Protein AF-A0A820BJ23-F1 (afdb_monomer)

pLDDT: mean 75.38, std 20.12, range [37.47, 98.12]

Mean predicted aligned error: 16.19 Å

Sequence (103 aa):
ICQRACKLAIRELIEKEQQRNEQTAMDSDESNPISEIHRGHFEEAMRFARRSVSDDDIRDYEMFSQTLRQSRGFGSQFRFPDQQQPSQGGHRGQNNDDGDLYD

Foldseek 3Di:
DVVQLVVVQVVVLVVVVVVVCVVDVDDDPPDSPRRDRDPVSVVVVVVPDDDPDDPVNVVVVVVCVVVVVVVVVVPPPPDDPPDDDDDDDDDDDDDPPPDDPDD

Solvent-accessible surface area (backbone atoms only — not comparable to full-atom values): 6879 Å² total; per-residue (Å²): 93,67,72,49,16,54,51,49,33,54,48,54,43,52,53,53,50,52,54,47,55,72,73,42,93,62,93,68,94,66,73,81,74,81,68,70,85,51,70,66,32,47,55,62,24,50,78,74,56,73,81,92,70,55,74,66,58,50,50,54,52,52,54,48,55,54,51,54,58,53,53,68,59,74,60,87,78,82,68,75,99,81,69,93,74,83,93,77,82,88,81,93,80,86,80,89,73,93,69,76,97,78,127

Structure (mmCIF, N/CA/C/O backbone):
data_AF-A0A820BJ23-F1
#
_entry.id   AF-A0A820BJ23-F1
#
loop_
_atom_site.group_PDB
_atom_site.id
_atom_site.type_symbol
_atom_site.label_atom_id
_atom_site.label_alt_id
_atom_site.label_comp_id
_atom_site.label_asym_id
_atom_site.label_entity_id
_atom_site.label_seq_id
_atom_site.pdbx_PDB_ins_code
_atom_site.Cartn_x
_atom_site.Cartn_y
_atom_site.Cartn_z
_atom_site.occupancy
_atom_site.B_iso_or_equiv
_atom_site.auth_seq_id
_atom_site.auth_comp_id
_atom_site.auth_asym_id
_atom_site.auth_atom_id
_atom_site.pdbx_PDB_model_num
ATOM 1 N N . ILE A 1 1 ? 1.952 0.416 0.883 1.00 96.56 1 ILE A N 1
ATOM 2 C CA . ILE A 1 1 ? 1.397 0.292 -0.490 1.00 96.56 1 ILE A CA 1
ATOM 3 C C . ILE A 1 1 ? 2.204 1.129 -1.482 1.00 96.56 1 ILE A C 1
ATOM 5 O O . ILE A 1 1 ? 2.893 0.529 -2.296 1.00 96.56 1 ILE A O 1
ATOM 9 N N . CYS A 1 2 ? 2.234 2.463 -1.360 1.00 97.56 2 CYS A N 1
ATOM 10 C CA . CYS A 1 2 ? 2.926 3.353 -2.310 1.00 97.56 2 CYS A CA 1
ATOM 11 C C . CYS A 1 2 ? 4.392 2.974 -2.559 1.00 97.56 2 CYS A C 1
ATOM 13 O O . CYS A 1 2 ? 4.780 2.765 -3.697 1.00 97.56 2 CYS A O 1
ATOM 15 N N . GLN A 1 3 ? 5.182 2.745 -1.502 1.00 97.69 3 GLN A N 1
ATOM 16 C CA . GLN A 1 3 ? 6.583 2.313 -1.643 1.00 97.69 3 GLN A CA 1
ATOM 17 C C . GLN A 1 3 ? 6.750 1.043 -2.493 1.00 97.69 3 GLN A C 1
ATOM 19 O O . GLN A 1 3 ? 7.751 0.879 -3.183 1.00 97.69 3 GLN A O 1
ATOM 24 N N . ARG A 1 4 ? 5.793 0.110 -2.420 1.00 97.81 4 ARG A N 1
ATOM 25 C CA . ARG A 1 4 ? 5.842 -1.142 -3.180 1.00 97.81 4 ARG A CA 1
ATOM 26 C C . ARG A 1 4 ? 5.453 -0.914 -4.638 1.00 97.81 4 ARG A C 1
ATOM 28 O O . ARG A 1 4 ? 6.148 -1.428 -5.501 1.00 97.81 4 ARG A O 1
ATOM 35 N N . ALA A 1 5 ? 4.433 -0.097 -4.894 1.00 97.25 5 ALA A N 1
ATOM 36 C CA . ALA A 1 5 ? 4.061 0.320 -6.244 1.00 97.25 5 ALA A CA 1
ATOM 37 C C . ALA A 1 5 ? 5.208 1.078 -6.940 1.00 97.25 5 ALA A C 1
ATOM 39 O O . ALA A 1 5 ? 5.591 0.707 -8.043 1.00 97.25 5 ALA A O 1
ATOM 40 N N . CYS A 1 6 ? 5.840 2.049 -6.264 1.00 96.12 6 CYS A N 1
ATOM 41 C CA . CYS A 1 6 ? 6.998 2.772 -6.805 1.00 96.12 6 CYS A CA 1
ATOM 42 C C . CYS A 1 6 ? 8.158 1.825 -7.140 1.00 96.12 6 CYS A C 1
ATOM 44 O O . CYS A 1 6 ? 8.781 1.955 -8.186 1.00 96.12 6 CYS A O 1
ATOM 46 N N . LYS A 1 7 ? 8.440 0.842 -6.273 1.00 96.56 7 LYS A N 1
ATOM 47 C CA . LYS A 1 7 ? 9.487 -0.157 -6.539 1.00 96.56 7 LYS A CA 1
ATOM 48 C C . LYS A 1 7 ? 9.182 -1.030 -7.755 1.00 96.56 7 LYS A C 1
ATOM 50 O O . LYS A 1 7 ? 10.112 -1.376 -8.473 1.00 96.56 7 LYS A O 1
ATOM 55 N N . LEU A 1 8 ? 7.919 -1.399 -7.969 1.00 95.56 8 LEU A N 1
ATOM 56 C CA . LEU A 1 8 ? 7.517 -2.158 -9.155 1.00 95.56 8 LEU A CA 1
ATOM 57 C C . LEU A 1 8 ? 7.689 -1.325 -10.430 1.00 95.56 8 LEU A C 1
ATOM 59 O O . LEU A 1 8 ? 8.266 -1.832 -11.382 1.00 95.56 8 LEU A O 1
ATOM 63 N N . ALA A 1 9 ? 7.305 -0.047 -10.404 1.00 94.50 9 ALA A N 1
ATOM 64 C CA . ALA A 1 9 ? 7.498 0.857 -11.539 1.00 94.50 9 ALA A CA 1
ATOM 65 C C . ALA A 1 9 ? 8.982 1.047 -11.894 1.00 94.50 9 ALA A C 1
ATOM 67 O O . ALA A 1 9 ? 9.364 0.931 -13.052 1.00 94.50 9 ALA A O 1
ATOM 68 N N . ILE A 1 10 ? 9.843 1.252 -10.889 1.00 93.81 10 ILE A N 1
ATOM 69 C CA . ILE A 1 10 ? 11.297 1.362 -11.102 1.00 93.81 10 ILE A CA 1
ATOM 70 C C . ILE A 1 10 ? 11.866 0.065 -11.687 1.00 93.81 10 ILE A C 1
ATOM 72 O O . ILE A 1 10 ? 12.720 0.111 -12.566 1.00 93.81 10 ILE A O 1
ATOM 76 N N . ARG A 1 11 ? 11.402 -1.096 -11.211 1.00 94.12 11 ARG A N 1
ATOM 77 C CA . ARG A 1 11 ? 11.832 -2.386 -11.759 1.00 94.12 11 ARG A CA 1
ATOM 78 C C . ARG A 1 11 ? 11.443 -2.520 -13.233 1.00 94.12 11 ARG A C 1
ATOM 80 O O . ARG A 1 11 ? 12.300 -2.868 -14.034 1.00 94.12 11 ARG A O 1
ATOM 87 N N . GLU A 1 12 ? 10.198 -2.200 -13.581 1.00 91.56 12 GLU A N 1
ATOM 88 C CA . GLU A 1 12 ? 9.718 -2.240 -14.968 1.00 91.56 12 GLU A CA 1
ATOM 89 C C . GLU A 1 12 ? 10.529 -1.307 -15.881 1.00 91.56 12 GLU A C 1
ATOM 91 O O . GLU A 1 12 ? 10.860 -1.677 -17.006 1.00 91.56 12 GLU A O 1
ATOM 96 N N . LEU A 1 13 ? 10.894 -0.116 -15.395 1.00 89.75 13 LEU A N 1
ATOM 97 C CA . LEU A 1 13 ? 11.736 0.827 -16.135 1.00 89.75 13 LEU A CA 1
ATOM 98 C C . LEU A 1 13 ? 13.116 0.241 -16.460 1.00 89.75 13 LEU A C 1
ATOM 100 O O . LEU A 1 13 ? 13.548 0.313 -17.608 1.00 89.75 13 LEU A O 1
ATOM 104 N N . ILE A 1 14 ? 13.776 -0.366 -15.468 1.00 90.19 14 ILE A N 1
ATOM 105 C CA . ILE A 1 14 ? 15.097 -0.992 -15.635 1.00 90.19 14 ILE A CA 1
ATOM 106 C C . ILE A 1 14 ? 15.016 -2.173 -16.611 1.00 90.19 14 ILE A C 1
ATOM 108 O O . ILE A 1 14 ? 15.872 -2.319 -17.478 1.00 90.19 14 ILE A O 1
ATOM 112 N N . GLU A 1 15 ? 13.980 -3.007 -16.503 1.00 89.44 15 GLU A N 1
ATOM 113 C CA . GLU A 1 15 ? 13.777 -4.153 -17.400 1.00 89.44 15 GLU A CA 1
ATOM 114 C C . GLU A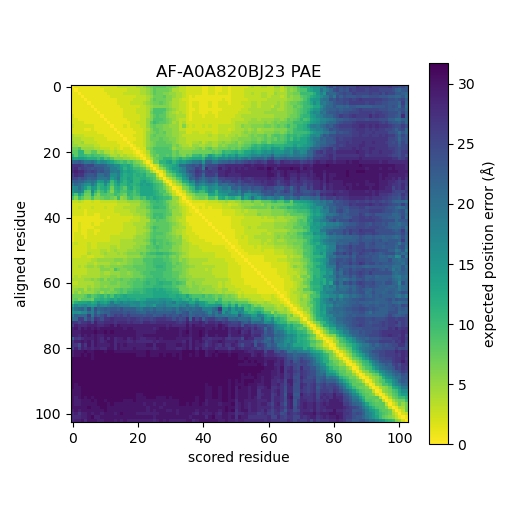 1 15 ? 13.544 -3.699 -18.851 1.00 89.44 15 GLU A C 1
ATOM 116 O O . GLU A 1 15 ? 14.139 -4.248 -19.779 1.00 89.44 15 GLU A O 1
ATOM 121 N N . LYS A 1 16 ? 12.744 -2.645 -19.057 1.00 85.12 16 LYS A N 1
ATOM 122 C CA . LYS A 1 16 ? 12.529 -2.038 -20.382 1.00 85.12 16 LYS A CA 1
ATOM 123 C C . LYS A 1 16 ? 13.803 -1.429 -20.964 1.00 85.12 16 LYS A C 1
ATOM 125 O O . LYS A 1 16 ? 14.017 -1.510 -22.172 1.00 85.12 16 LYS A O 1
ATOM 130 N N . GLU A 1 17 ? 14.630 -0.802 -20.132 1.00 84.25 17 GLU A N 1
ATOM 131 C CA . GLU A 1 17 ? 15.927 -0.258 -20.543 1.00 84.25 17 GLU A CA 1
ATOM 132 C C . GLU A 1 17 ? 16.886 -1.369 -20.989 1.00 84.25 17 GLU A C 1
ATOM 134 O O . GLU A 1 17 ? 17.456 -1.289 -22.078 1.00 84.25 17 GLU A O 1
ATOM 139 N N . GLN A 1 18 ? 17.002 -2.445 -20.205 1.00 85.38 18 GLN A N 1
ATOM 140 C CA . GLN A 1 18 ? 17.828 -3.605 -20.556 1.00 85.38 18 GLN A CA 1
ATOM 141 C C . GLN A 1 18 ? 17.366 -4.255 -21.864 1.00 85.38 18 GLN A C 1
ATOM 143 O O . GLN A 1 18 ? 18.180 -4.483 -22.757 1.00 85.38 18 GLN A O 1
ATOM 148 N N . GLN A 1 19 ? 16.057 -4.469 -22.025 1.00 82.94 19 GLN A N 1
ATOM 149 C CA . GLN A 1 19 ? 15.496 -5.071 -23.234 1.00 82.94 19 GLN A CA 1
ATOM 150 C C . GLN A 1 19 ? 15.739 -4.218 -24.489 1.00 82.94 19 GLN A C 1
ATOM 152 O O . GLN A 1 19 ? 16.014 -4.761 -25.561 1.00 82.94 19 GLN A O 1
ATOM 157 N N . ARG A 1 20 ? 15.676 -2.883 -24.371 1.00 77.75 20 ARG A N 1
ATOM 158 C CA . ARG A 1 20 ? 16.014 -1.966 -25.472 1.00 77.75 20 ARG A CA 1
ATOM 159 C C . ARG A 1 20 ? 17.489 -2.084 -25.852 1.00 77.75 20 ARG A C 1
ATOM 161 O O . ARG A 1 20 ? 17.811 -2.206 -27.031 1.00 77.75 20 ARG A O 1
ATOM 168 N N . ASN A 1 21 ? 18.376 -2.099 -24.861 1.00 76.62 21 ASN A N 1
ATOM 169 C CA . ASN A 1 21 ? 19.816 -2.211 -25.085 1.00 76.62 21 ASN A CA 1
ATOM 170 C C . ASN A 1 21 ? 20.210 -3.550 -25.747 1.00 76.62 21 ASN A C 1
ATOM 172 O O . ASN A 1 21 ? 21.145 -3.601 -26.539 1.00 76.62 21 ASN A O 1
ATOM 176 N N . GLU A 1 22 ? 19.473 -4.629 -25.470 1.00 76.94 22 GLU A N 1
ATOM 177 C CA . GLU A 1 22 ? 19.667 -5.937 -26.114 1.00 76.94 22 GLU A CA 1
ATOM 178 C C . GLU A 1 22 ? 19.146 -5.993 -27.563 1.00 76.94 22 GLU A C 1
ATOM 180 O O . GLU A 1 22 ? 19.704 -6.716 -28.389 1.00 76.94 22 GLU A O 1
ATOM 185 N N . GLN A 1 23 ? 18.084 -5.247 -27.895 1.00 68.62 23 GLN A N 1
ATOM 186 C CA . GLN A 1 23 ? 17.454 -5.263 -29.227 1.00 68.62 23 GLN A CA 1
ATOM 187 C C . GLN A 1 23 ? 18.086 -4.287 -30.228 1.00 68.62 23 GLN A C 1
ATOM 189 O O . GLN A 1 23 ? 18.049 -4.535 -31.433 1.00 68.62 23 GLN A O 1
ATOM 194 N N . THR A 1 24 ? 18.698 -3.204 -29.754 1.00 61.88 24 THR A N 1
ATOM 195 C CA . THR A 1 24 ? 19.405 -2.222 -30.588 1.00 61.88 24 THR A CA 1
ATOM 196 C C . THR A 1 24 ? 20.875 -2.179 -30.189 1.00 61.88 24 THR A C 1
ATOM 198 O O . THR A 1 24 ? 21.254 -1.468 -29.270 1.00 61.88 24 THR A O 1
ATOM 201 N N . ALA A 1 25 ? 21.731 -2.914 -30.910 1.00 59.00 25 ALA A N 1
ATOM 202 C CA . ALA A 1 25 ? 23.189 -2.906 -30.718 1.00 59.00 25 ALA A CA 1
ATOM 203 C C . ALA A 1 25 ? 23.879 -1.582 -31.130 1.00 59.00 25 ALA A C 1
ATOM 205 O O . ALA A 1 25 ? 25.101 -1.537 -31.260 1.00 59.00 25 ALA A O 1
ATOM 206 N N . MET A 1 26 ? 23.122 -0.513 -31.380 1.00 57.62 26 MET A N 1
ATOM 207 C CA . MET A 1 26 ? 23.645 0.796 -31.750 1.00 57.62 26 MET A CA 1
ATOM 208 C C . MET A 1 26 ? 22.773 1.897 -31.156 1.00 57.62 26 MET A C 1
ATOM 210 O O . MET A 1 26 ? 21.619 2.061 -31.542 1.00 57.62 26 MET A O 1
ATOM 214 N N . ASP A 1 27 ? 23.379 2.603 -30.208 1.00 55.06 27 ASP A N 1
ATOM 215 C CA . ASP A 1 27 ? 23.354 4.055 -30.049 1.00 55.06 27 ASP A CA 1
ATOM 216 C C . ASP A 1 27 ? 22.067 4.741 -30.530 1.00 55.06 27 ASP A C 1
ATOM 218 O O . ASP A 1 27 ? 21.953 5.222 -31.659 1.00 55.06 27 ASP A O 1
ATOM 222 N N . SER A 1 28 ? 21.086 4.798 -29.637 1.00 51.72 28 SER A N 1
ATOM 223 C CA . SER A 1 28 ? 20.068 5.830 -29.705 1.00 51.72 28 SER A CA 1
ATOM 224 C C . SER A 1 28 ? 20.029 6.511 -28.349 1.00 51.72 28 SER A C 1
ATOM 226 O O . SER A 1 28 ? 19.539 5.944 -27.373 1.00 51.72 28 SER A O 1
ATOM 228 N N . ASP A 1 29 ? 20.552 7.735 -28.301 1.00 56.06 29 ASP A N 1
ATOM 229 C CA . ASP A 1 29 ? 20.446 8.710 -27.203 1.00 56.06 29 ASP A CA 1
ATOM 230 C C . ASP A 1 29 ? 18.983 9.203 -27.039 1.00 56.06 29 ASP A C 1
ATOM 232 O O . ASP A 1 29 ? 18.687 10.357 -26.724 1.00 56.06 29 ASP A O 1
ATOM 236 N N . GLU A 1 30 ? 18.025 8.322 -27.346 1.00 56.94 30 GLU A N 1
ATOM 237 C CA . GLU A 1 30 ? 16.599 8.566 -27.297 1.00 56.94 30 GLU A CA 1
ATOM 238 C C . GLU A 1 30 ? 16.174 8.465 -25.833 1.00 56.94 30 GLU A C 1
ATOM 240 O O . GLU A 1 30 ? 16.183 7.394 -25.218 1.00 56.94 30 GLU A O 1
ATOM 245 N N . SER A 1 31 ? 15.895 9.644 -25.272 1.00 58.09 31 SER A N 1
ATOM 246 C CA . SER A 1 31 ? 15.519 9.892 -23.882 1.00 58.09 31 SER A CA 1
ATOM 247 C C . SER A 1 31 ? 14.740 8.724 -23.278 1.00 58.09 31 SER A C 1
ATOM 249 O O . SER A 1 31 ? 13.643 8.405 -23.735 1.00 58.09 31 SER A O 1
ATOM 251 N N . ASN A 1 32 ? 15.308 8.088 -22.244 1.00 61.31 32 ASN A N 1
ATOM 252 C CA . ASN A 1 32 ? 14.617 7.068 -21.460 1.00 61.31 32 ASN A CA 1
ATOM 253 C C . ASN A 1 32 ? 13.261 7.631 -21.001 1.00 61.31 32 ASN A C 1
ATOM 255 O O . ASN A 1 32 ? 13.248 8.535 -20.158 1.00 61.31 32 ASN A O 1
ATOM 259 N N . PRO A 1 33 ? 12.124 7.140 -21.530 1.00 65.94 33 PRO A N 1
ATOM 260 C CA . PRO A 1 33 ? 10.833 7.659 -21.127 1.00 65.94 33 PRO A CA 1
ATOM 261 C C . PRO A 1 33 ? 10.651 7.348 -19.644 1.00 65.94 33 PRO A C 1
ATOM 263 O O . PRO A 1 33 ? 10.793 6.201 -19.215 1.00 65.94 33 PRO A O 1
ATOM 266 N N . ILE A 1 34 ? 10.366 8.380 -18.850 1.00 65.44 34 ILE A N 1
ATOM 267 C CA . ILE A 1 34 ? 10.061 8.222 -17.429 1.00 65.44 34 ILE A CA 1
ATOM 268 C C . ILE A 1 34 ? 8.870 7.264 -17.328 1.00 65.44 34 ILE A C 1
ATOM 270 O O . ILE A 1 34 ? 7.791 7.561 -17.838 1.00 65.44 34 ILE A O 1
ATOM 274 N N . SER A 1 35 ? 9.053 6.109 -16.682 1.00 73.88 35 SER A N 1
ATOM 275 C CA . SER A 1 35 ? 7.935 5.204 -16.420 1.00 73.88 35 SER A CA 1
ATOM 276 C C . SER A 1 35 ? 6.991 5.863 -15.421 1.00 73.88 35 SER A C 1
ATOM 278 O O . SER A 1 35 ? 7.365 6.116 -14.269 1.00 73.88 35 SER A O 1
ATOM 280 N N . GLU A 1 36 ? 5.759 6.112 -15.835 1.00 88.62 36 GLU A N 1
ATOM 281 C CA . GLU A 1 36 ? 4.728 6.575 -14.921 1.00 88.62 36 GLU A CA 1
ATOM 282 C C . GLU A 1 36 ? 4.242 5.434 -14.022 1.00 88.62 36 GLU A C 1
ATOM 284 O O . GLU A 1 36 ? 4.177 4.259 -14.398 1.00 88.62 36 GLU A O 1
ATOM 289 N N . ILE A 1 37 ? 3.851 5.783 -12.798 1.00 94.06 37 ILE A N 1
ATOM 290 C CA . ILE A 1 37 ? 3.245 4.815 -11.891 1.00 94.06 37 ILE A CA 1
ATOM 291 C C . ILE A 1 37 ? 1.775 4.639 -12.282 1.00 94.06 37 ILE A 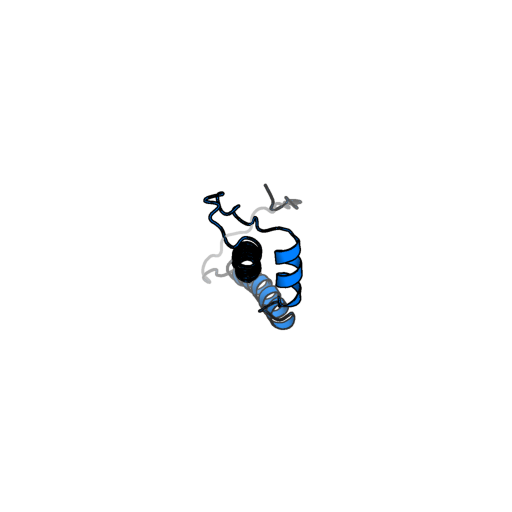C 1
ATOM 293 O O . ILE A 1 37 ? 0.906 5.397 -11.862 1.00 94.06 37 ILE A O 1
ATOM 297 N N . HIS A 1 38 ? 1.488 3.598 -13.057 1.00 94.50 38 HIS A N 1
ATOM 298 C CA . HIS A 1 38 ? 0.123 3.228 -13.435 1.00 94.50 38 HIS A CA 1
ATOM 299 C C . HIS A 1 38 ? -0.613 2.374 -12.386 1.00 94.50 38 HIS A C 1
ATOM 301 O O . HIS A 1 38 ? -0.017 1.824 -11.454 1.00 94.50 38 HIS A O 1
ATOM 307 N N . ARG A 1 39 ? -1.932 2.212 -12.585 1.00 96.50 39 ARG A N 1
ATOM 308 C CA . ARG A 1 39 ? -2.842 1.418 -11.734 1.00 96.50 39 ARG A CA 1
ATOM 309 C C . ARG A 1 39 ? -2.341 -0.009 -11.483 1.00 96.50 39 ARG A C 1
ATOM 311 O O . ARG A 1 39 ? -2.446 -0.485 -10.355 1.00 96.50 39 ARG A O 1
ATOM 318 N N . GLY A 1 40 ? -1.741 -0.656 -12.485 1.00 96.62 40 GLY A N 1
ATOM 319 C CA . GLY A 1 40 ? -1.214 -2.022 -12.366 1.00 96.62 40 GLY A CA 1
ATOM 320 C C . GLY A 1 40 ? -0.191 -2.188 -11.235 1.00 96.62 40 GLY A C 1
ATOM 321 O O . GLY A 1 40 ? -0.243 -3.165 -10.490 1.00 96.62 40 GLY A O 1
ATOM 322 N N . HIS A 1 41 ? 0.667 -1.187 -11.007 1.00 97.19 41 HIS A N 1
ATOM 323 C CA . HIS A 1 41 ? 1.624 -1.208 -9.895 1.00 97.19 41 HIS A CA 1
ATOM 324 C C . HIS A 1 41 ? 0.934 -1.208 -8.532 1.00 97.19 41 HIS A C 1
ATOM 326 O O . HIS A 1 41 ? 1.405 -1.846 -7.590 1.00 97.19 41 HIS A O 1
ATOM 332 N N . PHE A 1 42 ? -0.181 -0.484 -8.414 1.00 98.12 42 PHE A N 1
ATOM 333 C CA . PHE A 1 42 ? -0.969 -0.441 -7.189 1.00 98.12 42 PHE A CA 1
ATOM 334 C C . PHE A 1 42 ? -1.767 -1.725 -6.983 1.00 98.12 42 PHE A C 1
ATOM 336 O O . PHE A 1 42 ? -1.828 -2.198 -5.854 1.00 98.12 42 PHE A O 1
ATOM 343 N N . GLU A 1 43 ? -2.315 -2.326 -8.039 1.00 97.94 43 GLU A N 1
ATOM 344 C CA . GLU A 1 43 ? -2.995 -3.626 -7.957 1.00 97.94 43 GLU A CA 1
ATOM 345 C C . GLU A 1 43 ? -2.051 -4.718 -7.445 1.00 97.94 43 GLU A C 1
ATOM 347 O O . GLU A 1 43 ? -2.363 -5.417 -6.477 1.00 97.94 43 GLU A O 1
ATOM 352 N N . GLU A 1 44 ? -0.853 -4.808 -8.023 1.00 97.12 44 GLU A N 1
ATOM 353 C CA . GLU A 1 44 ? 0.160 -5.768 -7.590 1.00 97.12 44 GLU A CA 1
ATOM 354 C C . GLU A 1 44 ? 0.684 -5.441 -6.183 1.00 97.12 44 GLU A C 1
ATOM 356 O O . GLU A 1 44 ? 0.896 -6.335 -5.356 1.00 97.12 44 GLU A O 1
ATOM 361 N N . ALA A 1 45 ? 0.836 -4.152 -5.852 1.00 97.81 45 ALA A N 1
ATOM 362 C CA . ALA A 1 45 ? 1.180 -3.721 -4.502 1.00 97.81 45 ALA A CA 1
ATOM 363 C C . ALA A 1 45 ? 0.115 -4.132 -3.470 1.00 97.81 45 ALA A C 1
ATOM 365 O O . ALA A 1 45 ? 0.487 -4.586 -2.383 1.00 97.81 45 ALA A O 1
ATOM 366 N N . MET A 1 46 ? -1.170 -3.994 -3.813 1.00 97.56 46 MET A N 1
ATOM 367 C CA . MET A 1 46 ? -2.324 -4.280 -2.954 1.00 97.56 46 MET A CA 1
ATOM 368 C C . MET A 1 46 ? -2.460 -5.762 -2.620 1.00 97.56 46 MET A C 1
ATOM 370 O O . MET A 1 46 ? -2.808 -6.076 -1.487 1.00 97.56 46 MET A O 1
ATOM 374 N N . ARG A 1 47 ? -2.090 -6.674 -3.532 1.00 97.25 47 ARG A N 1
ATOM 375 C CA . ARG A 1 47 ? -2.097 -8.131 -3.272 1.00 97.25 47 ARG A CA 1
ATOM 376 C C . ARG A 1 47 ? -1.291 -8.550 -2.036 1.00 97.25 47 ARG A C 1
ATOM 378 O O . ARG A 1 47 ? -1.557 -9.591 -1.453 1.00 97.25 47 ARG A O 1
ATOM 385 N N . PHE A 1 48 ? -0.308 -7.746 -1.633 1.00 96.12 48 PHE A N 1
ATOM 386 C CA . PHE A 1 48 ? 0.573 -8.026 -0.494 1.00 96.12 48 PHE A CA 1
ATOM 387 C C . PHE A 1 48 ? 0.360 -7.040 0.657 1.00 96.12 48 PHE A C 1
ATOM 389 O O . PHE A 1 48 ? 1.081 -7.078 1.657 1.00 96.12 48 PHE A O 1
ATOM 396 N N . ALA A 1 49 ? -0.579 -6.107 0.509 1.00 97.06 49 ALA A N 1
ATOM 397 C CA . ALA A 1 49 ? -0.918 -5.181 1.568 1.00 97.06 49 ALA A CA 1
ATOM 398 C C . ALA A 1 49 ? -1.727 -5.907 2.647 1.00 97.06 49 ALA A C 1
ATOM 400 O O . ALA A 1 49 ? -2.594 -6.724 2.350 1.00 97.06 49 ALA A O 1
ATOM 401 N N . ARG A 1 50 ? -1.448 -5.586 3.911 1.00 97.19 50 ARG A N 1
ATOM 402 C CA . ARG A 1 50 ? -2.206 -6.079 5.063 1.00 97.19 50 ARG A CA 1
ATOM 403 C C . ARG A 1 50 ? -2.424 -4.959 6.067 1.00 97.19 50 ARG A C 1
ATOM 405 O O . ARG A 1 50 ? -1.575 -4.073 6.193 1.00 97.19 50 ARG A O 1
ATOM 412 N N . ARG A 1 51 ? -3.545 -5.021 6.785 1.00 96.81 51 ARG A N 1
ATOM 413 C CA . ARG A 1 51 ? -3.790 -4.168 7.953 1.00 96.81 51 ARG A CA 1
ATOM 414 C C . ARG A 1 51 ? -2.796 -4.561 9.045 1.00 96.81 51 ARG A C 1
ATOM 416 O O . ARG A 1 51 ? -2.544 -5.744 9.256 1.00 96.81 51 ARG A O 1
ATOM 423 N N . SER A 1 52 ? -2.183 -3.566 9.677 1.00 97.00 52 SER A N 1
ATOM 424 C CA . SER A 1 52 ? -1.228 -3.777 10.771 1.00 97.00 52 SER A CA 1
ATOM 425 C C . SER A 1 52 ? -1.902 -3.903 12.135 1.00 97.00 52 SER A C 1
ATOM 427 O O . SER A 1 52 ? -1.267 -4.381 13.064 1.00 97.00 52 SER A O 1
ATOM 429 N N . VAL A 1 53 ? -3.153 -3.452 12.244 1.00 97.31 53 VAL A N 1
ATOM 430 C CA . VAL A 1 53 ? -3.951 -3.447 13.473 1.00 97.31 53 VAL A CA 1
ATOM 431 C C . VAL A 1 53 ? -5.094 -4.445 13.311 1.00 97.31 53 VAL A C 1
ATOM 433 O O . VAL A 1 53 ? -5.722 -4.478 12.246 1.00 97.31 53 VAL A O 1
ATOM 436 N N . SER A 1 54 ? -5.320 -5.266 14.336 1.00 97.81 54 SER A N 1
ATOM 437 C CA . SER A 1 54 ? -6.384 -6.272 14.348 1.00 97.81 54 SER A CA 1
ATOM 438 C C . SER A 1 54 ? -7.758 -5.649 14.628 1.00 97.81 54 SER A C 1
ATOM 440 O O . SER A 1 54 ? -7.854 -4.515 15.097 1.00 97.81 54 SER A O 1
ATOM 442 N N . ASP A 1 55 ? -8.835 -6.385 14.341 1.00 97.31 55 ASP A N 1
ATOM 443 C CA . ASP A 1 55 ? -10.197 -5.928 14.657 1.00 97.31 55 ASP A CA 1
ATOM 444 C C . ASP A 1 55 ? -10.473 -5.910 16.169 1.00 97.31 55 ASP A C 1
ATOM 446 O O . ASP A 1 55 ? -11.285 -5.110 16.630 1.00 97.31 55 ASP A O 1
ATOM 450 N N . ASP A 1 56 ? -9.778 -6.748 16.946 1.00 97.69 56 ASP A N 1
ATOM 451 C CA . ASP A 1 56 ? -9.875 -6.746 18.407 1.00 97.69 56 ASP A CA 1
ATOM 452 C C . ASP A 1 56 ? -9.251 -5.485 19.003 1.00 97.69 56 ASP A C 1
ATOM 454 O O . ASP A 1 56 ? -9.913 -4.791 19.773 1.00 97.69 56 ASP A O 1
ATOM 458 N N . ASP A 1 57 ? -8.044 -5.123 18.553 1.00 97.38 57 ASP A N 1
ATOM 459 C CA . ASP A 1 57 ? -7.387 -3.886 18.989 1.00 97.38 57 ASP A CA 1
ATOM 460 C C . ASP A 1 57 ? -8.254 -2.665 18.655 1.00 97.38 57 ASP A C 1
ATOM 462 O O . ASP A 1 57 ? -8.414 -1.765 19.476 1.00 97.38 57 ASP A O 1
ATOM 466 N N . ILE A 1 58 ? -8.857 -2.631 17.461 1.00 97.12 58 ILE A N 1
ATOM 467 C CA . ILE A 1 58 ? -9.749 -1.533 17.060 1.00 97.12 58 ILE A CA 1
ATOM 468 C C . ILE A 1 58 ? -10.921 -1.405 18.028 1.00 97.12 58 ILE A C 1
ATOM 470 O O . ILE A 1 58 ? -11.205 -0.300 18.486 1.00 97.12 58 ILE A O 1
ATOM 474 N N . ARG A 1 59 ? -11.560 -2.523 18.384 1.00 96.69 59 ARG A N 1
ATOM 475 C CA . ARG A 1 59 ? -12.697 -2.532 19.310 1.00 96.69 59 ARG A CA 1
ATOM 476 C C . ARG A 1 59 ? -12.302 -2.020 20.690 1.00 96.69 59 ARG A C 1
ATOM 478 O O . ARG A 1 59 ? -13.028 -1.214 21.270 1.00 96.69 59 ARG A O 1
ATOM 485 N N . ASP A 1 60 ? -11.152 -2.449 21.201 1.00 95.94 60 ASP A N 1
ATOM 486 C CA . ASP A 1 60 ? -10.643 -2.012 22.502 1.00 95.94 60 ASP A CA 1
ATOM 487 C C . ASP A 1 60 ? -10.347 -0.505 22.509 1.00 95.94 60 ASP A C 1
ATOM 489 O O . ASP A 1 60 ? -10.733 0.201 23.446 1.00 95.94 60 ASP A O 1
ATOM 493 N N . TYR A 1 61 ? -9.746 0.024 21.436 1.00 95.81 61 TYR A N 1
ATOM 494 C CA . TYR A 1 61 ? -9.521 1.464 21.285 1.00 95.81 61 TYR A CA 1
ATOM 495 C C . TYR A 1 61 ? -10.827 2.259 21.127 1.00 95.81 61 TYR A C 1
ATOM 497 O O . TYR A 1 61 ? -10.949 3.348 21.698 1.00 95.81 61 TYR A O 1
ATOM 505 N N . GLU A 1 62 ? -11.820 1.731 20.408 1.00 94.50 62 GLU A N 1
ATOM 506 C CA . GLU A 1 62 ? -13.148 2.341 20.290 1.00 94.50 62 GLU A CA 1
ATOM 507 C C . GLU A 1 62 ? -13.847 2.413 21.653 1.00 94.50 62 GLU A C 1
ATOM 509 O O . GLU A 1 62 ? -14.256 3.503 22.069 1.00 94.50 62 GLU A O 1
ATOM 514 N N 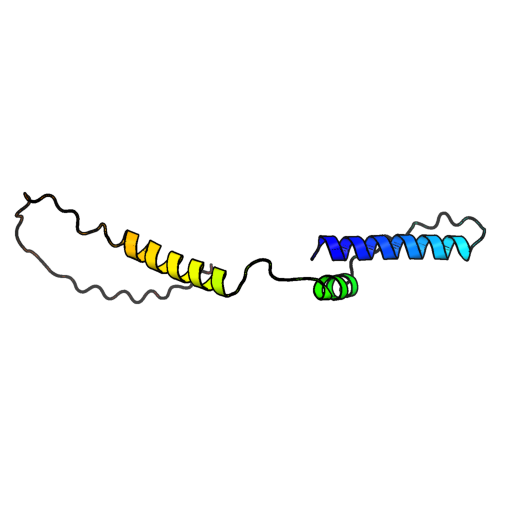. MET A 1 63 ? -13.910 1.295 22.385 1.00 92.31 63 MET A N 1
ATOM 515 C CA . MET A 1 63 ? -14.481 1.231 23.736 1.00 92.31 63 MET A CA 1
ATOM 516 C C . MET A 1 63 ? -13.766 2.196 24.686 1.00 92.31 63 MET A C 1
ATOM 518 O O . MET A 1 63 ? -14.414 2.994 25.369 1.00 92.31 63 MET A O 1
ATOM 522 N N . PHE A 1 64 ? -12.429 2.202 24.676 1.00 90.56 64 PHE A N 1
ATOM 523 C CA . PHE A 1 64 ? -11.642 3.124 25.491 1.00 90.56 64 PHE A CA 1
ATOM 524 C C . PHE A 1 64 ? -11.942 4.590 25.156 1.00 90.56 64 PHE A C 1
ATOM 526 O O . PHE A 1 64 ? -12.113 5.400 26.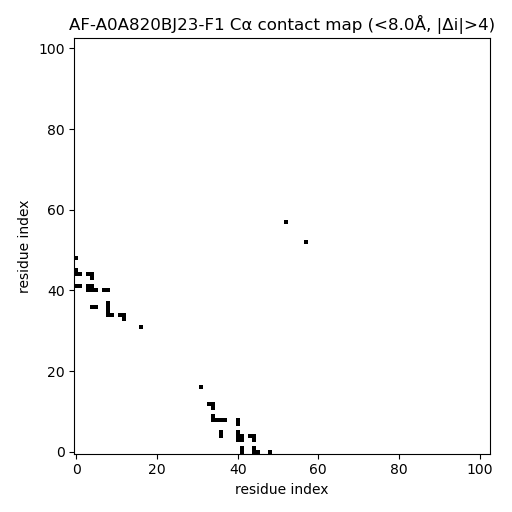066 1.00 90.56 64 PHE A O 1
ATOM 533 N N . SER A 1 65 ? -12.058 4.953 23.875 1.00 89.69 65 SER A N 1
ATOM 534 C CA . SER A 1 65 ? -12.351 6.334 23.464 1.00 89.69 65 SER A CA 1
ATOM 535 C C . SER A 1 65 ? -13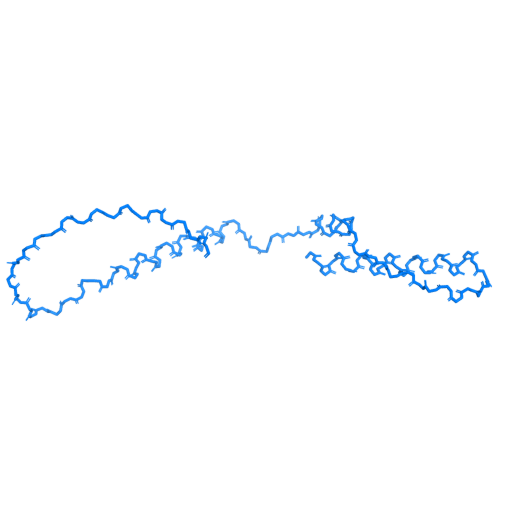.721 6.826 23.959 1.00 89.69 65 SER A C 1
ATOM 537 O O . SER A 1 65 ? -13.856 7.989 24.357 1.00 89.69 65 SER A O 1
ATOM 539 N N . GLN A 1 66 ? -14.719 5.937 24.002 1.00 85.81 66 GLN A N 1
ATOM 540 C CA . GLN A 1 66 ? -16.063 6.234 24.501 1.00 85.81 66 GLN A CA 1
ATOM 541 C C . GLN A 1 66 ? -16.066 6.384 26.026 1.00 85.81 66 GLN A C 1
ATOM 543 O O . GLN A 1 66 ? -16.565 7.385 26.550 1.00 85.81 66 GLN A O 1
ATOM 548 N N . THR A 1 67 ? -15.440 5.449 26.746 1.00 81.62 67 THR A N 1
ATOM 549 C CA . THR A 1 67 ? -15.332 5.512 28.211 1.00 81.62 67 THR A CA 1
ATOM 550 C C . THR A 1 67 ? -14.451 6.674 28.673 1.00 81.62 67 THR A C 1
ATOM 552 O O . THR A 1 67 ? -14.763 7.292 29.684 1.00 81.62 67 THR A O 1
ATOM 555 N N . LEU A 1 68 ? -13.398 7.047 27.937 1.00 77.56 68 LEU A N 1
ATOM 556 C CA . LEU A 1 68 ? -12.546 8.199 28.262 1.00 77.56 68 LEU A CA 1
ATOM 557 C C . LEU A 1 68 ? -13.307 9.531 28.154 1.00 77.56 68 LEU A C 1
ATOM 559 O O . LEU A 1 68 ? -13.105 10.442 28.960 1.00 77.56 68 LEU A O 1
ATOM 563 N N . ARG A 1 69 ? -14.207 9.660 27.172 1.00 66.19 69 ARG A N 1
ATOM 564 C CA . ARG A 1 69 ? -15.103 10.824 27.066 1.00 66.19 69 ARG A CA 1
ATOM 565 C C . ARG A 1 69 ? -16.141 10.835 28.191 1.00 66.19 69 ARG A C 1
ATOM 567 O O . ARG A 1 69 ? -16.394 11.895 28.755 1.00 66.19 69 ARG A O 1
ATOM 574 N N . GLN A 1 70 ? -16.676 9.672 28.570 1.00 64.25 70 GLN A N 1
ATOM 575 C CA . GLN A 1 70 ? -17.588 9.550 29.715 1.00 64.25 70 GLN A CA 1
ATOM 576 C C . GLN A 1 70 ? -16.899 9.800 31.064 1.00 64.25 70 GLN A C 1
ATOM 578 O O . GLN A 1 70 ? -17.493 10.422 31.941 1.00 64.25 70 GL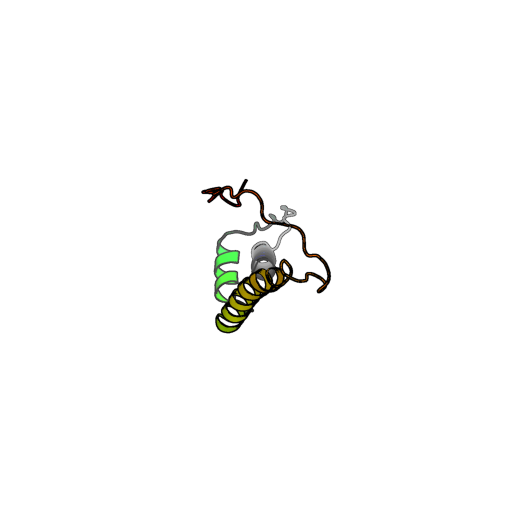N A O 1
ATOM 583 N N . SER A 1 71 ? -15.642 9.387 31.244 1.00 57.41 71 SER A N 1
ATOM 584 C CA . SER A 1 71 ? -14.892 9.604 32.488 1.00 57.41 71 SER A CA 1
ATOM 585 C C . SER A 1 71 ? -14.455 11.059 32.660 1.00 57.41 71 SER A C 1
ATOM 587 O O . SER A 1 71 ? -14.392 11.540 33.788 1.00 57.41 71 SER A O 1
ATOM 589 N N . ARG A 1 72 ? -14.286 11.821 31.567 1.00 60.00 72 ARG A N 1
ATOM 590 C CA . ARG A 1 72 ? -14.246 13.298 31.623 1.00 60.00 72 ARG A CA 1
ATOM 591 C C . ARG A 1 72 ? -15.583 13.927 32.050 1.00 60.00 72 ARG A C 1
ATOM 593 O O . ARG A 1 72 ? -15.601 15.093 32.428 1.00 60.00 72 ARG A O 1
ATOM 600 N N . GLY A 1 73 ? -16.674 13.158 32.048 1.00 56.88 73 GLY A N 1
ATOM 601 C CA . GLY A 1 73 ? -17.953 13.480 32.689 1.00 56.88 73 GLY A CA 1
ATOM 602 C C . GLY A 1 73 ? -18.006 13.161 34.192 1.00 56.88 73 GLY A C 1
ATOM 603 O O . GLY A 1 73 ? -18.926 13.611 34.873 1.00 56.88 73 GLY A O 1
ATOM 604 N N . PHE A 1 74 ? -17.001 12.484 34.761 1.00 53.44 74 PHE A N 1
ATOM 605 C CA . PHE A 1 74 ? -16.848 12.294 36.210 1.00 53.44 74 PHE A CA 1
ATOM 606 C C . PHE A 1 74 ? -16.076 13.469 36.838 1.00 53.44 74 PHE A C 1
ATOM 608 O O . PHE A 1 74 ? -15.037 13.312 37.473 1.00 53.44 74 PHE A O 1
ATOM 615 N N . GLY A 1 75 ? -16.569 14.685 36.597 1.00 57.53 75 GLY A N 1
ATOM 616 C CA . GLY A 1 75 ? -15.914 15.921 37.040 1.00 57.53 75 GLY A CA 1
ATOM 617 C C . GLY A 1 75 ? -16.839 17.118 37.255 1.00 57.53 75 GLY A C 1
ATOM 618 O O . GLY A 1 75 ? -16.401 18.113 37.820 1.00 57.53 75 GLY A O 1
ATOM 619 N N . SER A 1 76 ? -18.126 17.033 36.893 1.00 55.62 76 SER A N 1
ATOM 620 C CA . SER A 1 76 ? -19.096 18.104 37.188 1.00 55.62 76 SER A CA 1
ATOM 621 C C . SER A 1 76 ? -19.664 18.047 38.616 1.00 55.62 76 SER A C 1
ATOM 623 O O . SER A 1 76 ? -20.421 18.935 38.998 1.00 55.62 76 SER A O 1
ATOM 625 N N . GLN A 1 77 ? -19.313 17.029 39.414 1.00 58.75 77 GLN A N 1
ATOM 626 C CA . GLN A 1 77 ? -19.874 16.810 40.755 1.00 58.75 77 GLN A CA 1
ATOM 627 C C . GLN A 1 77 ? -18.811 16.780 41.868 1.00 58.75 77 GLN A C 1
ATOM 629 O O . GLN A 1 77 ? -19.033 16.181 42.917 1.00 58.75 77 GLN A O 1
ATOM 634 N N . PHE A 1 78 ? -17.652 17.421 41.685 1.00 61.25 78 PHE A N 1
ATOM 635 C CA . PHE A 1 78 ? -16.783 17.726 42.824 1.00 61.25 78 PHE A CA 1
ATOM 636 C C . PHE A 1 78 ? -17.179 19.088 43.399 1.00 61.25 78 PHE A C 1
ATOM 638 O O . PHE A 1 78 ? -16.770 20.137 42.905 1.00 61.25 78 PHE A O 1
ATOM 645 N N . ARG A 1 79 ? -18.017 19.068 44.439 1.00 65.44 79 ARG A N 1
ATOM 646 C CA . ARG A 1 79 ? -18.366 20.250 45.233 1.00 65.44 79 ARG A CA 1
ATOM 647 C C . ARG A 1 79 ? -17.872 20.018 46.656 1.00 65.44 79 ARG A C 1
ATOM 649 O O . ARG A 1 79 ? -18.251 19.030 47.279 1.00 65.44 79 ARG A O 1
ATOM 656 N N . PHE A 1 80 ? -17.013 20.906 47.155 1.00 57.75 80 PHE A N 1
ATOM 657 C CA . PHE A 1 80 ? -16.572 20.869 48.549 1.00 57.75 80 PHE A CA 1
ATOM 658 C C . PHE A 1 80 ? -17.796 20.902 49.486 1.00 57.75 80 PHE A C 1
ATOM 660 O O . PHE A 1 80 ? -18.762 21.605 49.170 1.00 57.75 80 PHE A O 1
ATOM 667 N N . PRO A 1 81 ? -17.784 20.174 50.618 1.00 60.81 81 PRO A N 1
ATOM 668 C CA . PRO A 1 81 ? -18.961 19.958 51.466 1.00 60.81 81 PRO A CA 1
ATOM 669 C C . PRO A 1 81 ? -19.489 21.199 52.223 1.00 60.81 81 PRO A C 1
ATOM 671 O O . PRO A 1 81 ? -20.210 21.029 53.197 1.00 60.81 81 PRO A O 1
ATOM 674 N N . ASP A 1 82 ? -19.204 22.431 51.782 1.00 48.94 82 ASP A N 1
ATOM 675 C CA . ASP A 1 82 ? -19.551 23.653 52.527 1.00 48.94 82 ASP A CA 1
ATOM 676 C C . ASP A 1 82 ? -20.216 24.772 51.700 1.00 48.94 82 ASP A C 1
ATOM 678 O O . ASP A 1 82 ? -20.097 25.954 51.999 1.00 48.94 82 ASP A O 1
ATOM 682 N N . GLN A 1 83 ? -20.946 24.438 50.631 1.00 49.59 83 GLN A N 1
ATOM 683 C CA . GLN A 1 83 ? -21.788 25.434 49.951 1.00 49.59 83 GLN A CA 1
ATOM 684 C C . GLN A 1 83 ? -23.255 25.018 49.904 1.00 49.59 83 GLN A C 1
ATOM 686 O O . GLN A 1 83 ? -23.787 24.597 48.875 1.00 49.59 83 GLN A O 1
ATOM 691 N N . GLN A 1 84 ? -23.952 25.218 51.019 1.00 49.69 84 GLN A N 1
ATOM 692 C CA . GLN A 1 84 ? -25.385 25.492 50.965 1.00 49.69 84 GLN A CA 1
ATOM 693 C C . GLN A 1 84 ? -25.589 26.850 50.278 1.00 49.69 84 GLN A C 1
ATOM 695 O O . GLN A 1 84 ? -25.251 27.891 50.831 1.00 49.69 84 GLN A O 1
ATOM 700 N N . GLN A 1 85 ? -26.146 26.843 49.068 1.00 45.16 85 GLN A N 1
ATOM 701 C CA . GLN A 1 85 ? -26.853 27.999 48.517 1.00 45.16 85 GLN A CA 1
ATOM 702 C C . GLN A 1 85 ? -28.160 27.532 47.866 1.00 45.16 85 GLN A C 1
ATOM 704 O O . GLN A 1 85 ? -28.220 26.406 47.363 1.00 45.16 85 GLN A O 1
ATOM 709 N N . PRO A 1 86 ? -29.222 28.348 47.963 1.00 44.16 86 PRO A N 1
ATOM 710 C CA . PRO A 1 86 ? -30.596 27.894 47.844 1.00 44.16 86 PRO A CA 1
ATOM 711 C C . PRO A 1 86 ? -31.025 27.696 46.389 1.00 44.16 86 PRO A C 1
ATOM 713 O O . PRO A 1 86 ? -30.575 28.377 45.473 1.00 44.16 86 PRO A O 1
ATOM 716 N N . SER A 1 87 ? -31.947 26.751 46.224 1.00 50.56 87 SER A N 1
ATOM 717 C CA . SER A 1 87 ? -32.681 26.433 45.001 1.00 50.56 87 SER A CA 1
ATOM 718 C C . SER A 1 87 ? -33.242 27.674 44.297 1.00 50.56 87 SER A C 1
ATOM 720 O O . SER A 1 87 ? -34.060 28.385 44.879 1.00 50.56 87 SER A O 1
ATOM 722 N N . GLN A 1 88 ? -32.916 27.854 43.013 1.00 40.34 88 GLN A N 1
ATOM 723 C CA . GLN A 1 88 ? -33.736 28.628 42.080 1.00 40.34 88 GLN A CA 1
ATOM 724 C C . GLN A 1 88 ? -33.617 28.111 40.640 1.00 40.34 88 GLN A C 1
ATOM 726 O O . GLN A 1 88 ? -32.525 28.008 40.095 1.00 40.34 88 GLN A O 1
ATOM 731 N N . GLY A 1 89 ? -34.785 27.879 40.033 1.00 37.50 89 GLY A N 1
ATOM 732 C CA . GLY A 1 89 ? -35.042 28.160 38.620 1.00 37.50 89 GLY A CA 1
ATOM 733 C C . GLY A 1 89 ? -34.556 27.124 37.613 1.00 37.50 89 GLY A C 1
ATOM 734 O O . GLY A 1 89 ? -33.441 27.204 37.116 1.00 37.50 89 GLY A O 1
ATOM 735 N N . GLY A 1 90 ? -35.439 26.196 37.238 1.00 47.41 90 GLY A N 1
ATOM 736 C CA . GLY A 1 90 ? -35.203 25.301 36.106 1.00 47.41 90 GLY A CA 1
ATOM 737 C C . GLY A 1 90 ? -35.159 26.028 34.765 1.00 47.41 90 GLY A C 1
ATOM 738 O O . GLY A 1 90 ? -35.739 27.097 34.651 1.00 47.41 90 GLY A O 1
ATOM 739 N N . HIS A 1 91 ? -34.537 25.406 33.761 1.00 37.47 91 HIS A N 1
ATOM 740 C CA . HIS A 1 91 ? -34.801 25.600 32.332 1.00 37.47 91 HIS A CA 1
ATOM 741 C C . HIS A 1 91 ? -34.490 24.286 31.600 1.00 37.47 91 HIS A C 1
ATOM 743 O O . HIS A 1 91 ? -33.369 23.785 31.605 1.00 37.47 91 HIS A O 1
ATOM 749 N N . ARG A 1 92 ? -35.534 23.718 30.996 1.00 48.16 92 ARG A N 1
ATOM 750 C CA . ARG A 1 92 ? -35.516 22.578 30.080 1.00 48.16 92 ARG A CA 1
ATOM 751 C C . ARG A 1 92 ? -35.038 23.101 28.723 1.00 48.16 92 ARG A C 1
ATOM 753 O O . ARG A 1 92 ? -35.806 23.759 28.032 1.00 48.16 92 ARG A O 1
ATOM 760 N N . GLY A 1 93 ? -33.771 22.857 28.393 1.00 39.25 93 GLY A N 1
ATOM 761 C CA . GLY A 1 93 ? -33.159 23.176 27.101 1.00 39.25 93 GLY A CA 1
ATOM 762 C C . GLY A 1 93 ? -32.978 21.906 26.278 1.00 39.25 93 GLY A C 1
ATOM 763 O O . GLY A 1 93 ? -32.206 21.026 26.642 1.00 39.25 93 GLY A O 1
ATOM 764 N N . GLN A 1 94 ? -33.764 21.800 25.218 1.00 50.97 94 GLN A N 1
ATOM 765 C CA . GLN A 1 94 ? -33.773 20.733 24.232 1.00 50.97 94 GLN A CA 1
ATOM 766 C C . GLN A 1 94 ? -32.744 21.087 23.155 1.00 50.97 94 GLN A C 1
ATOM 768 O O . GLN A 1 94 ? -32.999 22.003 22.384 1.00 50.97 94 GLN A O 1
ATOM 773 N N . ASN A 1 95 ? -31.605 20.393 23.111 1.00 43.00 95 ASN A N 1
ATOM 774 C CA . ASN A 1 95 ? -30.617 20.574 22.045 1.00 43.00 95 ASN A CA 1
ATOM 775 C C . ASN A 1 95 ? -30.641 19.335 21.149 1.00 43.00 95 ASN A C 1
ATOM 777 O O . ASN A 1 95 ? -30.027 18.314 21.451 1.00 43.00 95 ASN A O 1
ATOM 781 N N . ASN A 1 96 ? -31.434 19.441 20.083 1.00 54.16 96 ASN A N 1
ATOM 782 C CA . ASN A 1 96 ? -31.169 18.738 18.838 1.00 54.16 96 ASN A CA 1
ATOM 783 C C . ASN A 1 96 ? -30.004 19.481 18.180 1.00 54.16 96 ASN A C 1
ATOM 785 O O . ASN A 1 96 ? -30.225 20.580 17.689 1.00 54.16 96 ASN A O 1
ATOM 789 N N . ASP A 1 97 ? -28.809 18.904 18.181 1.00 50.59 97 ASP A N 1
ATOM 790 C CA . ASP A 1 97 ? -27.687 19.372 17.362 1.00 50.59 97 ASP A CA 1
ATOM 791 C C . ASP A 1 97 ? -26.861 18.148 16.939 1.00 50.59 97 ASP A C 1
ATOM 793 O O . ASP A 1 97 ? -25.716 17.955 17.346 1.00 50.59 97 ASP A O 1
ATOM 797 N N . ASP A 1 98 ? -27.474 17.297 16.113 1.00 54.88 98 ASP A N 1
ATOM 798 C CA . ASP A 1 98 ? -26.768 16.366 15.225 1.00 54.88 98 ASP A CA 1
ATOM 799 C C . ASP A 1 98 ? -26.141 17.167 14.065 1.00 54.88 98 ASP A C 1
ATOM 801 O O . ASP A 1 98 ? -26.529 17.044 12.906 1.00 54.88 98 ASP A O 1
ATOM 805 N N . GL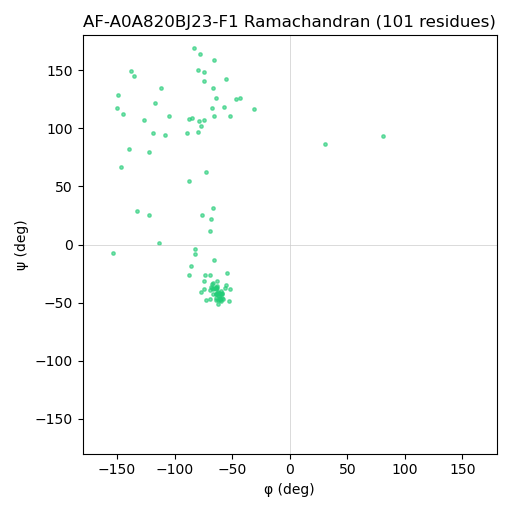Y A 1 99 ? -25.221 18.075 14.400 1.00 53.28 99 GLY A N 1
ATOM 806 C CA . GLY A 1 99 ? -24.470 18.876 13.438 1.00 53.28 99 GLY A CA 1
ATOM 807 C C . GLY A 1 99 ? -23.244 18.112 12.949 1.00 53.28 99 GLY A C 1
ATOM 808 O O . GLY A 1 99 ? -22.295 17.915 13.708 1.00 53.28 99 GLY A O 1
ATOM 809 N N . ASP A 1 100 ? -23.295 17.677 11.692 1.00 63.72 100 ASP A N 1
ATOM 810 C CA . ASP A 1 100 ? -22.258 16.944 10.968 1.00 63.72 100 ASP A CA 1
ATOM 811 C C . ASP A 1 100 ? -20.835 17.491 11.195 1.00 63.72 100 ASP A C 1
ATOM 813 O O . ASP A 1 100 ? -20.532 18.658 10.961 1.00 63.72 100 ASP A O 1
ATOM 817 N N . LEU A 1 101 ? -19.931 16.599 11.613 1.00 69.31 101 LEU A N 1
ATOM 818 C CA . LEU A 1 101 ? -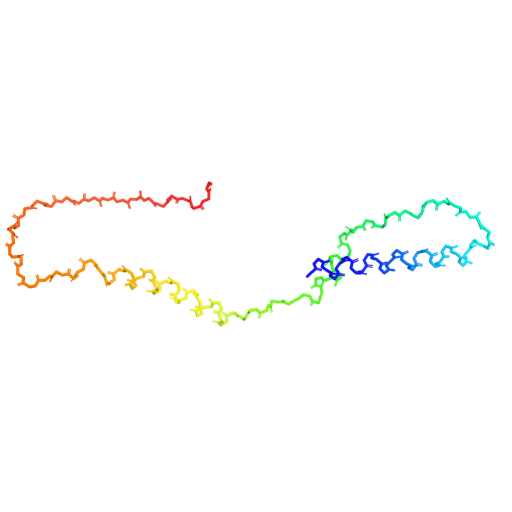18.515 16.852 11.929 1.00 69.31 101 LEU A CA 1
ATOM 819 C C . LEU A 1 101 ? -17.624 17.007 10.675 1.00 69.31 101 LEU A C 1
ATOM 821 O O . LEU A 1 101 ? -16.427 16.734 10.722 1.00 69.31 101 LEU A O 1
ATOM 825 N N . TYR A 1 102 ? -18.194 17.408 9.544 1.00 51.75 102 TYR A N 1
ATOM 826 C CA . TYR A 1 102 ? -17.448 17.629 8.308 1.00 51.75 102 TYR A CA 1
ATOM 827 C C . TYR A 1 102 ? -17.955 18.882 7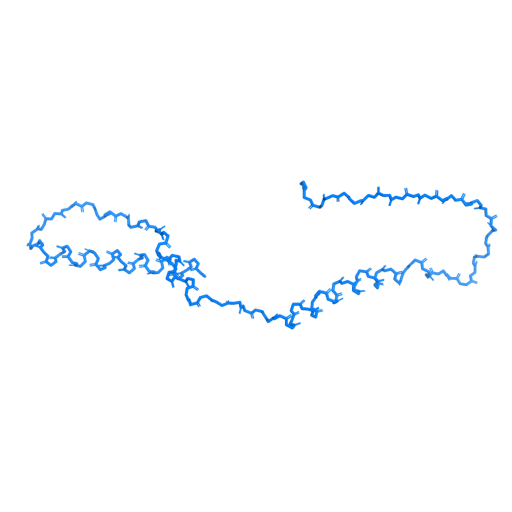.593 1.00 51.75 102 TYR A C 1
ATOM 829 O O . TYR A 1 102 ? -18.730 18.791 6.643 1.00 51.75 102 TYR A O 1
ATOM 837 N N . ASP A 1 103 ? -17.456 20.026 8.054 1.00 57.69 103 ASP A N 1
ATOM 838 C CA . ASP A 1 103 ? -17.123 21.180 7.212 1.00 57.69 103 ASP A CA 1
ATOM 839 C C . ASP A 1 103 ? -15.647 21.538 7.474 1.00 57.69 103 ASP A C 1
ATOM 841 O O . ASP A 1 103 ? -15.253 21.546 8.669 1.00 57.69 103 ASP A O 1
#

Radius of gyration: 31.35 Å; Cα contacts (8 Å, |Δi|>4): 28; chains: 1; bounding box: 59×37×84 Å

Secondary structure (DSSP, 8-state):
-HHHHHHHHHHHHHHHHHHHHHH--S------PPPP--HHHHHHHHTT---SS-HHHHHHHHHHHHHHHHHTTTTTT---TT------------------S--

Organism: NCBI:txid433720